Protein AF-A0A843G6F8-F1 (afdb_monomer)

pLDDT: mean 93.0, std 8.82, range [60.5, 98.62]

Sequence (111 aa):
VRRTAIDDIGLLDDTFFMYGEDIDWCYRIKQAGWRIVYFGEAEIIHYKGASSEDKKTKKRNPKLIYEFYRAMYIFYRKHYTKKYNVLVNIAVYIGIAVLLVFNLIRNALRS

Secondary structure (DSSP, 8-state):
--HHHHHHH-S--TT-SSSSHHHHHHHHHHHTTPPP---TTS-----TTTTTS-TTT-PPPHHHHHHHHHHHHHHHHHHTTTTS-HHHHHHHHHHHHHHHHHHHHHHHT--

Structure (mmCIF, N/CA/C/O backbone):
data_AF-A0A843G6F8-F1
#
_entry.id   AF-A0A843G6F8-F1
#
loop_
_atom_site.group_PDB
_atom_site.id
_atom_site.type_symbol
_atom_si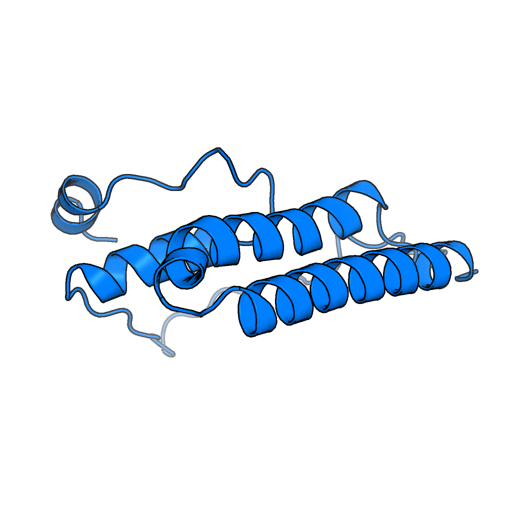te.label_atom_id
_atom_site.label_alt_id
_atom_site.label_comp_id
_atom_site.label_asym_id
_atom_site.lab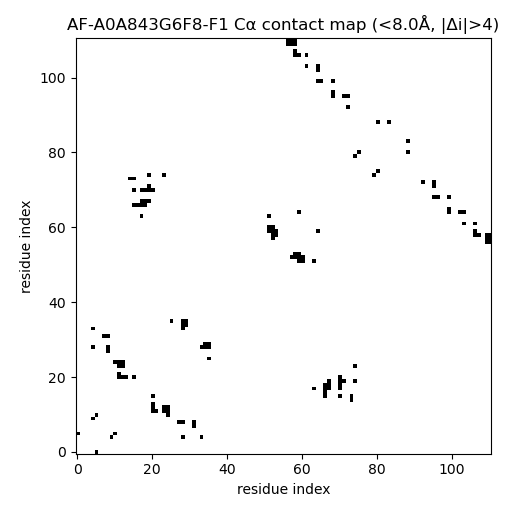el_entity_id
_atom_site.label_seq_id
_atom_site.pdbx_PDB_ins_code
_atom_site.Cartn_x
_atom_site.Cartn_y
_atom_site.Cartn_z
_atom_site.occupancy
_atom_site.B_iso_or_equiv
_atom_site.auth_seq_id
_atom_site.auth_comp_id
_atom_site.auth_asym_id
_atom_site.auth_atom_id
_atom_site.pdbx_PDB_model_num
ATOM 1 N N . VAL A 1 1 ? -5.380 -12.256 14.262 1.00 89.44 1 VAL A N 1
ATOM 2 C CA . VAL A 1 1 ? -6.238 -11.067 14.514 1.00 89.44 1 VAL A CA 1
ATOM 3 C C . VAL A 1 1 ? -7.498 -11.522 15.240 1.00 89.44 1 VAL A C 1
ATOM 5 O O . VAL A 1 1 ? -7.932 -12.640 14.988 1.00 89.44 1 VAL A O 1
ATOM 8 N N . ARG A 1 2 ? -8.038 -10.736 16.186 1.00 95.25 2 ARG A N 1
ATOM 9 C CA . ARG A 1 2 ? -9.270 -11.104 16.917 1.00 95.25 2 ARG A CA 1
ATOM 10 C C . ARG A 1 2 ? -10.460 -11.146 15.957 1.00 95.25 2 ARG A C 1
ATOM 12 O O . ARG A 1 2 ? -10.564 -10.261 15.118 1.00 95.25 2 ARG A O 1
ATOM 19 N N . ARG A 1 3 ? -11.370 -12.112 16.126 1.00 96.81 3 ARG A N 1
ATOM 20 C CA . ARG A 1 3 ? -12.594 -12.220 15.309 1.00 96.81 3 ARG A CA 1
ATOM 21 C C . ARG A 1 3 ? -13.419 -10.932 15.340 1.00 96.81 3 ARG A C 1
ATOM 23 O O . ARG A 1 3 ? -13.748 -10.420 14.288 1.00 96.81 3 ARG A O 1
ATOM 30 N N . THR A 1 4 ? -13.610 -10.345 16.519 1.00 97.75 4 THR A N 1
ATOM 31 C CA . THR A 1 4 ? -14.349 -9.082 16.682 1.00 97.75 4 THR A CA 1
ATOM 32 C C . THR A 1 4 ? -13.761 -7.915 15.889 1.00 97.75 4 THR A C 1
ATOM 34 O O . THR A 1 4 ? -14.510 -7.081 15.405 1.00 97.75 4 THR A O 1
ATOM 37 N N . ALA A 1 5 ? -12.437 -7.864 15.709 1.00 97.38 5 ALA A N 1
ATOM 38 C CA . ALA A 1 5 ? -11.814 -6.855 14.856 1.00 97.38 5 ALA A CA 1
ATOM 39 C C . ALA A 1 5 ? -12.082 -7.130 13.368 1.00 97.38 5 ALA A C 1
ATOM 41 O O . ALA A 1 5 ? -12.259 -6.196 12.598 1.00 97.38 5 ALA A O 1
ATOM 42 N N . ILE A 1 6 ? -12.128 -8.403 12.960 1.00 97.62 6 ILE A N 1
ATOM 43 C CA . ILE A 1 6 ? -12.472 -8.796 11.586 1.00 97.62 6 ILE A CA 1
ATOM 44 C C . ILE A 1 6 ? -13.939 -8.476 11.288 1.00 97.62 6 ILE A C 1
ATOM 46 O O . ILE A 1 6 ? -14.228 -7.965 10.214 1.00 97.62 6 ILE A O 1
ATOM 50 N N . ASP A 1 7 ? -14.842 -8.745 12.229 1.00 97.81 7 ASP A N 1
ATOM 51 C CA . ASP A 1 7 ? -16.272 -8.456 12.078 1.00 97.81 7 ASP A CA 1
ATOM 52 C C . ASP A 1 7 ? -16.535 -6.941 11.955 1.00 97.81 7 ASP A C 1
ATOM 54 O O . ASP A 1 7 ? -17.430 -6.529 11.224 1.00 97.81 7 ASP A O 1
ATOM 58 N N . ASP A 1 8 ? -15.727 -6.118 12.633 1.00 97.69 8 ASP A N 1
ATOM 59 C CA . ASP A 1 8 ? -15.801 -4.652 12.608 1.00 97.69 8 ASP A CA 1
ATOM 60 C C . ASP A 1 8 ? -15.255 -4.053 11.299 1.00 97.69 8 ASP A C 1
ATOM 62 O O . ASP A 1 8 ? -15.919 -3.262 10.631 1.00 97.69 8 ASP A O 1
ATOM 66 N N . ILE A 1 9 ? -14.047 -4.454 10.883 1.00 97.38 9 ILE A N 1
ATOM 67 C CA . ILE A 1 9 ? -13.366 -3.806 9.749 1.00 97.38 9 ILE A CA 1
ATOM 68 C C . ILE A 1 9 ? -13.432 -4.581 8.429 1.00 97.38 9 ILE A C 1
ATOM 70 O O . ILE A 1 9 ? -13.044 -4.036 7.394 1.00 97.38 9 ILE A O 1
ATOM 74 N N . GLY A 1 10 ? -13.887 -5.833 8.444 1.00 97.44 10 GLY A N 1
ATOM 75 C CA . GLY A 1 10 ? -13.891 -6.749 7.305 1.00 97.44 10 GLY A CA 1
ATOM 76 C C . GLY A 1 10 ? -12.536 -7.411 7.021 1.00 97.44 10 GLY A C 1
ATOM 77 O O . GLY A 1 10 ? -11.535 -7.197 7.711 1.00 97.44 10 GLY A O 1
ATOM 78 N N . LEU A 1 11 ? -12.496 -8.228 5.966 1.00 97.31 11 LEU A N 1
ATOM 79 C CA . LEU A 1 11 ? -11.295 -8.936 5.498 1.00 97.31 11 LEU A CA 1
ATOM 80 C C . LEU A 1 11 ? -10.371 -8.033 4.651 1.00 97.31 11 LEU A C 1
ATOM 82 O O . LEU A 1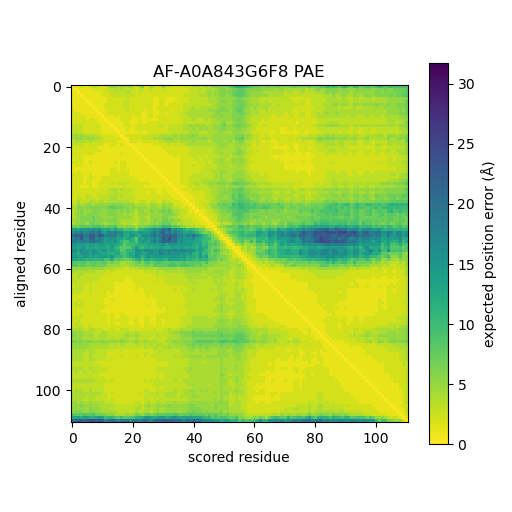 11 ? -10.577 -6.816 4.541 1.00 97.31 11 LEU A O 1
ATOM 86 N N . LEU A 1 12 ? -9.319 -8.635 4.083 1.00 97.50 12 LEU A N 1
ATOM 87 C CA . LEU A 1 12 ? -8.468 -8.015 3.063 1.00 97.50 12 LEU A CA 1
ATOM 88 C C . LEU A 1 12 ? -9.313 -7.581 1.855 1.00 97.50 12 LEU A C 1
ATOM 90 O O . LEU A 1 12 ? -10.292 -8.237 1.510 1.00 97.50 12 LEU A O 1
ATOM 94 N N . ASP A 1 13 ? -8.933 -6.461 1.245 1.00 97.12 13 ASP A N 1
ATOM 95 C CA . ASP A 1 13 ? -9.610 -5.894 0.075 1.00 97.12 13 ASP A CA 1
ATOM 96 C C . ASP A 1 13 ? -9.051 -6.534 -1.205 1.00 97.12 13 ASP A C 1
ATOM 98 O O . ASP A 1 13 ? -7.868 -6.387 -1.514 1.00 97.12 13 ASP A O 1
ATOM 102 N N . ASP A 1 14 ? -9.904 -7.241 -1.942 1.00 96.50 14 ASP A N 1
ATOM 103 C CA . ASP A 1 14 ? -9.576 -7.989 -3.161 1.00 96.50 14 ASP A CA 1
ATOM 104 C C . ASP A 1 14 ? -9.274 -7.092 -4.374 1.00 96.50 14 ASP A C 1
ATOM 106 O O . ASP A 1 14 ? -8.765 -7.560 -5.395 1.00 96.50 14 ASP A O 1
ATOM 110 N N . THR A 1 15 ? -9.482 -5.776 -4.253 1.00 96.88 15 THR A N 1
ATOM 111 C CA . THR A 1 15 ? -9.001 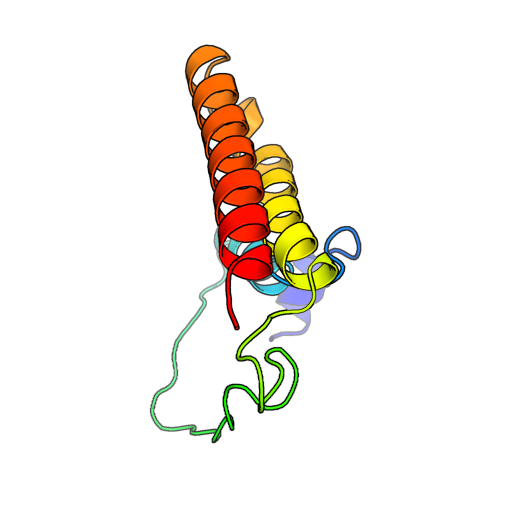-4.801 -5.240 1.00 96.88 15 THR A CA 1
ATOM 112 C C . THR A 1 15 ? -7.471 -4.851 -5.370 1.00 96.88 15 THR A C 1
ATOM 114 O O . THR A 1 15 ? -6.922 -4.571 -6.448 1.00 96.88 15 THR A O 1
ATOM 117 N N . PHE A 1 16 ? -6.772 -5.206 -4.288 1.00 96.56 16 PHE A N 1
ATOM 118 C CA . PHE A 1 16 ? -5.331 -5.435 -4.265 1.00 96.56 16 PHE A CA 1
ATOM 119 C C . PHE A 1 16 ? -5.043 -6.894 -4.643 1.00 96.56 16 PHE A C 1
ATOM 121 O O . PHE A 1 16 ? -5.376 -7.814 -3.905 1.00 96.56 16 PHE A O 1
ATOM 128 N N . PHE A 1 17 ? -4.406 -7.119 -5.797 1.00 92.06 17 PHE A N 1
ATOM 129 C CA . PHE A 1 17 ? -3.995 -8.469 -6.200 1.00 92.06 17 PHE A CA 1
ATOM 130 C C . PHE A 1 17 ? -2.772 -8.948 -5.405 1.00 92.06 17 PHE A C 1
ATOM 132 O O . PHE A 1 17 ? -2.716 -10.091 -4.962 1.00 92.06 17 PHE A O 1
ATOM 139 N N . MET A 1 18 ? -1.770 -8.079 -5.273 1.00 89.31 18 MET A N 1
ATOM 140 C CA . MET A 1 18 ? -0.553 -8.314 -4.506 1.00 89.31 18 MET A CA 1
ATOM 141 C C . MET A 1 18 ? 0.067 -6.965 -4.158 1.00 89.31 18 MET A C 1
ATOM 143 O O . MET A 1 18 ? 0.114 -6.082 -5.017 1.00 89.31 18 MET A O 1
ATOM 147 N N . TYR A 1 19 ? 0.615 -6.873 -2.948 1.00 91.88 19 TYR A N 1
ATOM 148 C CA . TYR A 1 19 ? 1.136 -5.658 -2.332 1.00 91.88 19 TYR A CA 1
ATOM 149 C C . TYR A 1 19 ? 0.024 -4.696 -1.896 1.00 91.88 19 TYR A C 1
ATOM 151 O O . TYR A 1 19 ? -0.881 -4.359 -2.655 1.00 91.88 19 TYR A O 1
ATOM 159 N N . GLY A 1 20 ? 0.142 -4.182 -0.671 1.00 96.50 20 GLY A N 1
ATOM 160 C CA . GLY A 1 20 ? -0.717 -3.124 -0.144 1.00 96.50 20 GLY A CA 1
ATOM 161 C C . GLY A 1 20 ? -2.038 -3.589 0.467 1.00 96.50 20 GLY A C 1
ATOM 162 O O . GLY A 1 20 ? -2.640 -2.801 1.193 1.00 96.50 20 GLY A O 1
ATOM 163 N N . GLU A 1 21 ? -2.464 -4.836 0.257 1.00 97.81 21 GLU A N 1
ATOM 164 C CA . GLU A 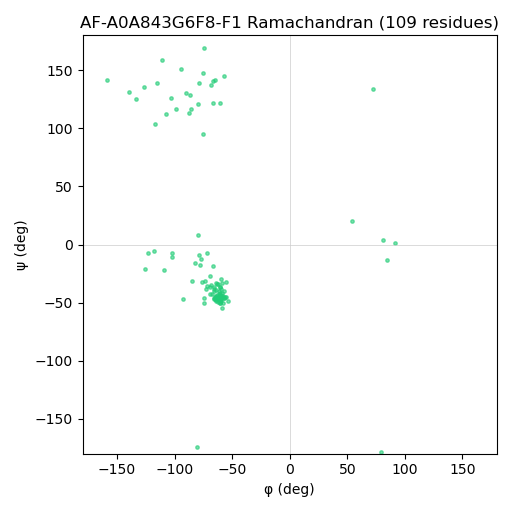1 21 ? -3.649 -5.420 0.896 1.00 97.81 21 GLU A CA 1
ATOM 165 C C . GLU A 1 21 ? -3.523 -5.441 2.425 1.00 97.81 21 GLU A C 1
ATOM 167 O O . GLU A 1 21 ? -4.452 -5.085 3.152 1.00 97.81 21 GLU A O 1
ATOM 172 N N . ASP A 1 22 ? -2.339 -5.797 2.917 1.00 96.62 22 ASP A N 1
ATOM 173 C CA . ASP A 1 22 ? -1.987 -5.858 4.331 1.00 96.62 22 ASP A CA 1
ATOM 174 C C . ASP A 1 22 ? -1.832 -4.456 4.935 1.00 96.62 22 ASP A C 1
ATOM 176 O O . ASP A 1 22 ? -2.278 -4.209 6.058 1.00 96.62 22 ASP A O 1
ATOM 180 N N . ILE A 1 23 ? -1.262 -3.519 4.173 1.00 97.25 23 ILE A N 1
ATOM 181 C CA . ILE A 1 23 ? -1.139 -2.105 4.542 1.00 97.25 23 ILE A CA 1
ATOM 182 C C . ILE A 1 23 ? -2.526 -1.465 4.666 1.00 97.25 23 ILE A C 1
ATOM 184 O O . ILE A 1 23 ? -2.797 -0.801 5.669 1.00 97.25 23 ILE A O 1
ATOM 188 N N . ASP A 1 24 ? -3.414 -1.675 3.688 1.00 98.44 24 ASP A N 1
ATOM 189 C CA . ASP A 1 24 ? -4.810 -1.220 3.728 1.00 98.44 24 ASP A CA 1
ATOM 190 C 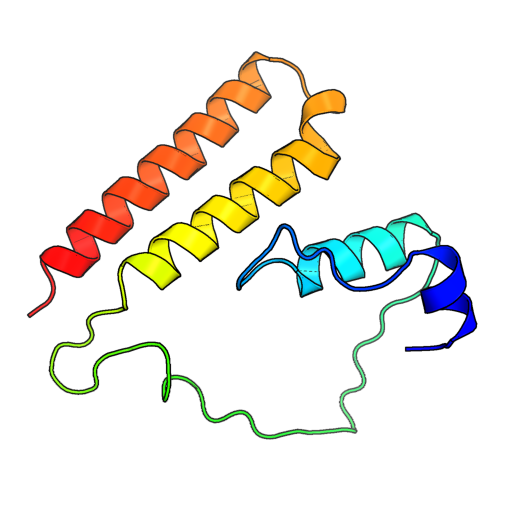C . ASP A 1 24 ? -5.540 -1.770 4.951 1.00 98.44 24 ASP A C 1
ATOM 192 O O . ASP A 1 24 ? -6.202 -1.023 5.676 1.00 98.44 24 ASP A O 1
ATOM 196 N N . TRP A 1 25 ? -5.383 -3.065 5.215 1.00 98.00 25 TRP A N 1
ATOM 197 C CA . TRP A 1 25 ? -6.035 -3.716 6.339 1.00 98.00 25 TRP A CA 1
ATOM 198 C C . TRP A 1 25 ? -5.516 -3.190 7.676 1.00 98.00 25 TRP A C 1
ATOM 200 O O . TRP A 1 25 ? -6.305 -2.781 8.523 1.00 98.00 25 TRP A O 1
ATOM 210 N N . CYS A 1 26 ? -4.196 -3.079 7.841 1.00 97.88 26 CYS A N 1
ATOM 211 C CA . CYS A 1 26 ? -3.587 -2.484 9.030 1.00 97.88 26 CYS A CA 1
ATOM 212 C C . CYS A 1 26 ? -4.008 -1.021 9.228 1.00 97.88 26 CYS A C 1
ATOM 214 O O . CYS A 1 26 ? -4.198 -0.574 10.362 1.00 97.88 26 CYS A O 1
ATOM 216 N N . TYR A 1 27 ? -4.165 -0.263 8.141 1.00 97.81 27 TYR A N 1
ATOM 217 C CA . TYR A 1 27 ? -4.672 1.101 8.201 1.00 97.81 27 TYR A CA 1
ATOM 218 C C . TYR A 1 27 ? -6.117 1.134 8.711 1.00 97.81 27 TYR A C 1
ATOM 220 O O . TYR A 1 27 ? -6.398 1.864 9.661 1.00 97.81 27 TYR A O 1
ATOM 228 N N . ARG A 1 28 ? -7.008 0.294 8.165 1.00 98.12 28 ARG A N 1
ATOM 229 C CA . ARG A 1 28 ? -8.402 0.164 8.630 1.00 98.12 28 ARG A CA 1
ATOM 230 C C . ARG A 1 28 ? -8.500 -0.285 10.089 1.00 98.12 28 ARG A C 1
ATOM 232 O O . ARG A 1 28 ? -9.238 0.333 10.848 1.00 98.12 28 ARG A O 1
ATOM 239 N N . ILE A 1 29 ? -7.699 -1.272 10.505 1.00 98.12 29 ILE A N 1
ATOM 240 C CA . ILE A 1 29 ? -7.590 -1.715 11.908 1.00 98.12 29 ILE A CA 1
ATOM 241 C C . ILE A 1 29 ? -7.274 -0.518 12.815 1.00 98.12 29 ILE A C 1
ATOM 243 O O . ILE A 1 29 ? -7.952 -0.301 13.816 1.00 98.12 29 ILE A O 1
ATOM 247 N N . LYS A 1 30 ? -6.276 0.298 12.446 1.00 97.69 30 LYS A N 1
ATOM 248 C CA . LYS A 1 30 ? -5.908 1.498 13.214 1.00 97.69 30 LYS A CA 1
ATOM 249 C C . LYS A 1 30 ? -7.003 2.567 13.211 1.00 97.69 30 LYS A C 1
ATOM 251 O O . LYS A 1 30 ? -7.219 3.191 14.244 1.00 97.69 30 LYS A O 1
ATOM 256 N N . GLN A 1 31 ? -7.677 2.795 12.082 1.00 97.50 31 GLN A N 1
ATOM 257 C CA . GLN A 1 31 ? -8.778 3.765 11.989 1.00 97.50 31 GLN A CA 1
ATOM 258 C C . GLN A 1 31 ? -9.965 3.383 12.884 1.00 97.50 31 GLN A C 1
ATOM 260 O O . GLN A 1 31 ? -10.582 4.264 13.471 1.00 97.50 31 GLN A O 1
ATOM 265 N N . ALA A 1 32 ? -10.227 2.087 13.054 1.00 97.56 32 ALA A N 1
ATOM 266 C CA . ALA A 1 32 ? -11.238 1.566 13.974 1.00 97.56 32 ALA A CA 1
ATOM 267 C C . ALA A 1 32 ? -10.776 1.521 15.451 1.00 97.56 32 ALA A C 1
ATOM 269 O O . ALA A 1 32 ? -11.456 0.969 16.309 1.00 97.56 32 ALA A O 1
ATOM 270 N N . GLY A 1 33 ? -9.612 2.097 15.779 1.00 97.75 33 GLY A N 1
ATOM 271 C CA . GLY A 1 33 ? -9.121 2.210 17.157 1.00 97.75 33 GLY A CA 1
ATOM 272 C C . GLY A 1 33 ? -8.444 0.952 17.711 1.00 97.75 33 GLY A C 1
ATOM 273 O O . GLY A 1 33 ? -8.013 0.938 18.867 1.00 97.75 33 GLY A O 1
ATOM 274 N N . TRP A 1 34 ? -8.285 -0.099 16.904 1.00 98.06 34 TRP A N 1
ATOM 275 C CA . TRP A 1 34 ? -7.572 -1.303 17.318 1.00 98.06 34 TRP A CA 1
ATOM 276 C C . TRP A 1 34 ? -6.055 -1.085 17.337 1.00 98.06 34 TRP A C 1
ATOM 278 O O . TRP A 1 34 ? -5.471 -0.363 16.524 1.00 98.06 34 TRP A O 1
ATOM 288 N N . ARG A 1 35 ? -5.379 -1.775 18.261 1.00 96.56 35 ARG A N 1
ATOM 289 C CA . ARG A 1 35 ? -3.918 -1.719 18.399 1.00 96.56 35 ARG A CA 1
ATOM 290 C C . ARG A 1 35 ? -3.249 -2.790 17.542 1.00 96.56 35 ARG A C 1
ATOM 292 O O . ARG A 1 35 ? -3.580 -3.968 17.643 1.00 96.56 35 ARG A O 1
ATOM 299 N N . ILE A 1 36 ? -2.250 -2.373 16.770 1.00 95.81 36 ILE A N 1
ATOM 300 C CA . ILE A 1 36 ? -1.314 -3.259 16.072 1.00 95.81 36 ILE A CA 1
ATOM 301 C C . ILE A 1 36 ? -0.009 -3.256 16.861 1.00 95.81 36 ILE A C 1
ATOM 303 O O . ILE A 1 36 ? 0.528 -2.186 17.147 1.00 95.81 36 ILE A O 1
ATOM 307 N N . VAL A 1 37 ? 0.476 -4.440 17.232 1.00 94.94 37 VAL A N 1
ATOM 308 C CA . VAL A 1 37 ? 1.644 -4.619 18.102 1.00 94.94 37 VAL A CA 1
ATOM 309 C C . VAL A 1 37 ? 2.640 -5.545 17.415 1.00 94.94 37 VAL A C 1
ATOM 311 O O . VAL A 1 37 ? 2.251 -6.574 16.868 1.00 94.94 37 VAL A O 1
ATOM 314 N N . TYR A 1 38 ? 3.915 -5.170 17.454 1.00 94.56 38 TYR A N 1
ATOM 315 C CA . TYR A 1 38 ? 5.026 -6.046 17.103 1.00 94.56 38 TYR A CA 1
ATOM 316 C C . TYR A 1 38 ? 5.439 -6.841 18.343 1.00 94.56 38 TYR A C 1
ATOM 318 O O . TYR A 1 38 ? 5.656 -6.250 19.401 1.00 94.56 38 TYR A O 1
ATOM 326 N N . PHE A 1 39 ? 5.532 -8.162 18.218 1.00 95.06 39 PHE A N 1
ATOM 327 C CA . PHE A 1 39 ? 5.920 -9.050 19.308 1.00 95.06 39 PHE A CA 1
ATOM 328 C C . PHE A 1 39 ? 7.230 -9.748 18.945 1.00 95.06 39 PHE A C 1
ATOM 330 O O . PHE A 1 39 ? 7.237 -10.645 18.110 1.00 95.06 39 PHE A O 1
ATOM 337 N N . GLY A 1 40 ? 8.331 -9.287 19.541 1.00 94.00 40 GLY A N 1
ATOM 338 C CA . GLY A 1 40 ? 9.684 -9.705 19.162 1.00 94.00 40 GLY A CA 1
ATOM 339 C C . GLY A 1 40 ? 10.108 -11.085 19.662 1.00 94.00 40 GLY A C 1
ATOM 340 O O . GLY A 1 40 ? 11.111 -11.589 19.186 1.00 94.00 40 GLY A O 1
ATOM 341 N N . GLU A 1 41 ? 9.373 -11.700 20.592 1.00 95.94 41 GLU A N 1
ATOM 342 C CA . GLU A 1 41 ? 9.699 -13.046 21.095 1.00 95.94 41 GLU A CA 1
ATOM 343 C C . GLU A 1 41 ? 9.177 -14.162 20.173 1.00 95.94 41 GLU A C 1
ATOM 345 O O . GLU A 1 41 ? 9.598 -15.310 20.289 1.00 95.94 41 GLU A O 1
ATOM 350 N N . ALA A 1 42 ? 8.255 -13.846 19.256 1.00 93.94 42 ALA A N 1
ATOM 351 C CA . ALA A 1 42 ? 7.814 -14.777 18.225 1.00 93.94 42 ALA A CA 1
ATOM 352 C C . ALA A 1 42 ? 8.545 -14.478 16.915 1.00 93.94 42 ALA A C 1
ATOM 354 O O . ALA A 1 42 ? 8.349 -13.426 16.306 1.00 93.94 42 ALA A O 1
ATOM 355 N N . GLU A 1 43 ? 9.342 -15.437 16.452 1.00 93.00 43 GLU A N 1
ATOM 356 C CA . GLU A 1 43 ? 10.140 -15.298 15.238 1.00 93.00 43 GLU A CA 1
ATOM 357 C C . GLU A 1 43 ? 9.692 -16.282 14.157 1.00 93.00 43 GLU A C 1
ATOM 359 O O . GLU A 1 43 ? 9.406 -17.452 14.414 1.00 93.00 43 GLU A O 1
ATOM 364 N N . ILE A 1 44 ? 9.644 -15.798 12.915 1.00 91.69 44 ILE A N 1
ATOM 365 C CA . ILE A 1 44 ? 9.392 -16.609 11.724 1.00 91.69 44 ILE A CA 1
ATOM 366 C C . ILE A 1 44 ? 10.428 -16.216 10.674 1.00 91.69 44 ILE A C 1
ATOM 368 O O . ILE A 1 44 ? 10.544 -15.046 10.305 1.00 91.69 44 ILE A O 1
ATOM 372 N N . ILE A 1 45 ? 11.174 -17.197 10.164 1.00 90.75 45 ILE A N 1
ATOM 373 C CA . ILE A 1 45 ? 12.185 -16.968 9.130 1.00 90.75 45 ILE A CA 1
ATOM 374 C C . ILE A 1 45 ? 11.498 -16.849 7.767 1.00 90.75 45 ILE A C 1
ATOM 376 O O . ILE A 1 45 ? 10.853 -17.784 7.295 1.00 90.75 45 ILE A O 1
ATOM 380 N N . HIS A 1 46 ? 11.685 -15.709 7.102 1.00 84.81 46 HIS A N 1
ATOM 381 C CA . HIS A 1 46 ? 11.232 -15.492 5.730 1.00 84.81 46 HIS A CA 1
ATOM 382 C C . HIS A 1 46 ? 12.422 -15.479 4.762 1.00 84.81 46 HIS A C 1
ATOM 384 O O . HIS A 1 46 ? 13.234 -14.552 4.748 1.00 84.81 46 HIS A O 1
ATOM 390 N N . TYR A 1 47 ? 12.503 -16.493 3.901 1.00 82.75 47 TYR A N 1
ATOM 391 C CA . TYR A 1 47 ? 13.513 -16.573 2.846 1.00 82.75 47 TYR A CA 1
ATOM 392 C C . TYR A 1 47 ? 13.187 -15.613 1.690 1.00 82.75 47 TYR A C 1
ATOM 394 O O . TYR A 1 47 ? 12.410 -15.919 0.784 1.00 82.75 47 TYR A O 1
ATOM 402 N N . LYS A 1 48 ? 13.785 -14.420 1.728 1.00 69.25 48 LYS A N 1
ATOM 403 C CA . LYS A 1 48 ? 13.539 -13.334 0.768 1.00 69.25 48 LYS A CA 1
ATOM 404 C C . LYS A 1 48 ? 14.027 -13.682 -0.649 1.00 69.25 48 LYS A C 1
ATOM 406 O O . LYS A 1 48 ? 15.119 -14.209 -0.829 1.00 69.25 48 LYS A O 1
ATOM 411 N N . GLY A 1 49 ? 13.251 -13.295 -1.667 1.00 63.81 49 GLY A N 1
ATOM 412 C CA . GLY A 1 49 ? 13.711 -13.238 -3.065 1.00 63.81 49 GLY A CA 1
ATOM 413 C C . GLY A 1 49 ? 13.487 -14.492 -3.916 1.00 63.81 49 GLY A C 1
ATOM 414 O O . GLY A 1 49 ? 13.835 -14.479 -5.091 1.00 63.81 49 GLY A O 1
ATOM 415 N N . ALA A 1 50 ? 12.869 -15.550 -3.383 1.00 60.50 50 ALA A N 1
ATOM 416 C CA . ALA A 1 50 ? 12.646 -16.785 -4.142 1.00 60.50 50 ALA A CA 1
ATOM 417 C C . ALA A 1 50 ? 11.609 -16.654 -5.279 1.00 60.50 50 ALA A C 1
ATOM 419 O O . ALA A 1 50 ? 11.689 -17.391 -6.257 1.00 60.50 50 ALA A O 1
ATOM 420 N N . SER A 1 51 ? 10.651 -15.729 -5.160 1.00 64.81 51 SER A N 1
ATOM 421 C CA . SER A 1 51 ? 9.447 -15.670 -6.008 1.00 64.81 51 SER A CA 1
ATOM 422 C C . SER A 1 51 ? 9.303 -14.396 -6.849 1.00 64.81 51 SER A C 1
ATOM 424 O O . SER A 1 51 ? 8.371 -14.287 -7.640 1.00 64.81 51 SER A O 1
ATOM 426 N N . SER A 1 52 ? 10.181 -13.403 -6.675 1.00 66.69 52 SER A N 1
ATOM 427 C CA . SER A 1 52 ? 9.989 -12.051 -7.240 1.00 66.69 52 SER A CA 1
ATOM 428 C C . SER A 1 52 ? 11.121 -11.563 -8.145 1.00 66.69 52 SER A C 1
ATOM 430 O O . SER A 1 52 ? 10.997 -10.489 -8.740 1.00 66.69 52 SER A O 1
ATOM 432 N N . GLU A 1 53 ? 12.218 -12.312 -8.232 1.00 73.50 53 GLU A N 1
ATOM 433 C CA . GLU A 1 53 ? 13.405 -11.942 -8.996 1.00 73.50 53 GLU A CA 1
ATOM 434 C C . GLU A 1 53 ? 13.956 -13.170 -9.723 1.00 73.50 53 GLU A C 1
ATOM 436 O O . GLU A 1 53 ? 14.116 -14.242 -9.139 1.00 73.50 53 GLU A O 1
ATOM 441 N N . ASP A 1 54 ? 14.229 -13.010 -11.013 1.00 74.56 54 ASP A N 1
ATOM 442 C CA . ASP A 1 54 ? 14.939 -14.002 -11.800 1.00 74.56 54 ASP A CA 1
ATOM 443 C C . ASP A 1 54 ? 16.384 -14.102 -11.296 1.00 74.56 54 ASP A C 1
ATOM 445 O O . ASP A 1 54 ? 17.128 -13.121 -11.289 1.00 74.56 54 ASP A O 1
ATOM 449 N N . LYS A 1 55 ? 16.796 -15.298 -10.871 1.00 72.19 55 LYS A N 1
ATOM 450 C CA . LYS A 1 55 ? 18.106 -15.506 -10.236 1.00 72.19 55 LYS A CA 1
ATOM 451 C C . LYS A 1 55 ? 19.293 -15.287 -11.181 1.00 72.19 55 LYS A C 1
ATOM 453 O O . LYS A 1 55 ? 20.407 -15.122 -10.692 1.00 72.19 55 LYS A O 1
ATOM 458 N N . LYS A 1 56 ? 19.081 -15.313 -12.502 1.00 73.44 56 LYS A N 1
ATOM 459 C CA . LYS A 1 56 ? 20.141 -15.154 -13.509 1.00 73.44 56 LYS A CA 1
ATOM 460 C C . LYS A 1 56 ? 20.291 -13.696 -13.935 1.00 73.44 56 LYS A C 1
ATOM 462 O O . LYS A 1 56 ? 21.401 -13.187 -13.956 1.00 73.44 56 LYS A O 1
ATOM 467 N N . THR A 1 57 ? 19.176 -13.039 -14.232 1.00 77.19 57 THR A N 1
ATOM 468 C CA . THR A 1 57 ? 19.129 -11.688 -14.821 1.00 77.19 57 THR A CA 1
ATOM 469 C C . THR A 1 57 ? 18.807 -10.590 -13.808 1.00 77.19 57 THR A C 1
ATOM 471 O O . THR A 1 57 ? 18.793 -9.403 -14.135 1.00 77.19 57 THR A O 1
ATOM 474 N N . LYS A 1 58 ? 18.457 -10.966 -12.568 1.00 79.06 58 LYS A N 1
ATOM 475 C CA . LYS A 1 58 ? 17.968 -10.058 -11.514 1.00 79.06 58 LYS A CA 1
ATOM 476 C C . LYS A 1 58 ? 16.759 -9.210 -11.943 1.00 79.06 58 LYS A C 1
ATOM 478 O O . LYS A 1 58 ? 16.464 -8.150 -11.365 1.00 79.06 58 LYS A O 1
ATOM 483 N N . LYS A 1 59 ? 16.048 -9.658 -12.985 1.00 84.25 59 LYS A N 1
ATOM 484 C CA . LYS A 1 59 ? 14.824 -9.031 -13.484 1.00 84.25 59 LYS A CA 1
ATOM 485 C C . LYS A 1 59 ? 13.657 -9.418 -12.602 1.00 84.25 59 LYS A C 1
ATOM 487 O O . LYS A 1 59 ? 13.493 -10.567 -12.207 1.00 84.25 59 LYS A O 1
ATOM 492 N N . ARG A 1 60 ? 12.804 -8.446 -12.323 1.00 85.50 60 ARG A N 1
ATOM 493 C CA . ARG A 1 60 ? 11.525 -8.666 -11.653 1.00 85.50 60 ARG A CA 1
ATOM 494 C C . ARG A 1 60 ? 10.446 -8.828 -12.713 1.00 85.50 60 ARG A C 1
ATOM 496 O O . ARG A 1 60 ? 10.538 -8.238 -13.791 1.00 85.50 60 ARG A O 1
ATOM 503 N N . ASN A 1 61 ? 9.405 -9.591 -12.400 1.00 90.25 61 ASN A N 1
ATOM 504 C CA . ASN A 1 61 ? 8.234 -9.684 -13.266 1.00 90.25 61 ASN A CA 1
ATOM 505 C C . ASN A 1 61 ? 7.592 -8.281 -13.408 1.00 90.25 61 ASN A C 1
ATOM 507 O O . ASN A 1 61 ? 7.202 -7.704 -12.387 1.00 90.25 61 ASN A O 1
A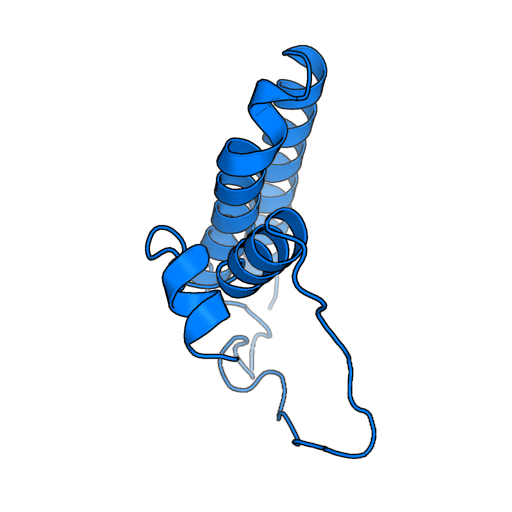TOM 511 N N . PRO A 1 62 ? 7.454 -7.722 -14.629 1.00 92.75 62 PRO A N 1
ATOM 512 C CA . PRO A 1 62 ? 6.849 -6.406 -14.843 1.00 92.75 62 PRO A CA 1
ATOM 513 C C . PRO A 1 62 ? 5.439 -6.273 -14.261 1.00 92.75 62 PRO A C 1
ATOM 515 O O . PRO A 1 62 ? 5.093 -5.202 -13.768 1.00 92.75 62 PRO A O 1
ATOM 518 N N . LYS A 1 63 ? 4.654 -7.362 -14.231 1.00 93.31 63 LYS A N 1
ATOM 519 C CA . LYS A 1 63 ? 3.334 -7.385 -13.586 1.00 93.31 63 LYS A CA 1
ATOM 520 C C . LYS A 1 63 ? 3.438 -7.091 -12.090 1.00 93.31 63 LYS A C 1
ATOM 522 O O . LYS A 1 63 ? 2.657 -6.305 -11.579 1.00 93.31 63 LYS A O 1
ATOM 527 N N . LEU A 1 64 ? 4.423 -7.660 -11.393 1.00 93.25 64 LEU A N 1
ATOM 528 C CA . LEU A 1 64 ? 4.624 -7.398 -9.962 1.00 93.25 64 LEU A CA 1
ATOM 529 C C . LEU A 1 64 ? 5.078 -5.957 -9.701 1.00 93.25 64 LEU A C 1
ATOM 531 O O . LEU A 1 64 ? 4.672 -5.359 -8.709 1.00 93.25 64 LEU A O 1
ATOM 535 N N . ILE A 1 65 ? 5.887 -5.382 -10.599 1.00 94.81 65 ILE A N 1
ATOM 536 C CA . ILE A 1 65 ? 6.237 -3.956 -10.536 1.00 94.81 65 ILE A CA 1
ATOM 537 C C . ILE A 1 65 ? 4.966 -3.115 -10.690 1.00 94.81 65 ILE A C 1
ATOM 539 O O . ILE A 1 65 ? 4.722 -2.233 -9.874 1.00 94.81 65 ILE A O 1
ATOM 543 N N . TYR A 1 66 ? 4.146 -3.404 -11.701 1.00 96.88 66 TYR A N 1
ATOM 544 C CA . TYR A 1 66 ? 2.886 -2.706 -11.930 1.00 96.88 66 TYR A CA 1
ATOM 545 C C . TYR A 1 66 ? 1.938 -2.796 -10.727 1.00 96.88 66 TYR A C 1
ATOM 547 O O . TYR A 1 66 ? 1.478 -1.759 -10.255 1.00 96.88 66 TYR A O 1
ATOM 555 N N . GLU A 1 67 ? 1.698 -3.995 -10.188 1.00 96.69 67 GLU A N 1
ATOM 556 C CA . GLU A 1 67 ? 0.789 -4.190 -9.049 1.00 96.69 67 GLU A CA 1
ATOM 557 C C . GLU A 1 67 ? 1.269 -3.457 -7.792 1.00 96.69 67 GLU A C 1
ATOM 559 O O . GLU A 1 67 ? 0.452 -2.873 -7.088 1.00 96.69 67 GLU A O 1
ATOM 564 N N . PHE A 1 68 ? 2.584 -3.355 -7.565 1.00 96.12 68 PHE A N 1
ATOM 565 C CA . PHE A 1 68 ? 3.131 -2.554 -6.466 1.00 96.12 68 PHE A CA 1
ATOM 566 C C . PHE A 1 68 ? 2.731 -1.070 -6.566 1.00 96.12 68 PHE A C 1
ATOM 568 O O . PHE A 1 68 ? 2.277 -0.473 -5.591 1.00 96.12 68 PHE A O 1
ATOM 575 N N . TYR A 1 69 ? 2.849 -0.461 -7.750 1.00 98.19 69 TYR A N 1
ATOM 576 C CA . TYR A 1 69 ? 2.458 0.942 -7.949 1.00 98.19 69 TYR A CA 1
ATOM 577 C C . TYR A 1 69 ? 0.939 1.126 -8.045 1.00 98.19 69 TYR A C 1
ATOM 579 O O . TYR A 1 69 ? 0.408 2.136 -7.576 1.00 98.19 69 TYR A O 1
ATOM 587 N N . ARG A 1 70 ? 0.218 0.139 -8.587 1.00 98.12 70 ARG A N 1
ATOM 588 C CA . ARG A 1 70 ? -1.248 0.100 -8.570 1.00 98.12 70 ARG A CA 1
ATOM 589 C C . ARG A 1 70 ? -1.774 0.055 -7.134 1.00 98.12 70 ARG A C 1
ATOM 591 O O . ARG A 1 70 ? -2.717 0.777 -6.826 1.00 98.12 70 ARG A O 1
ATOM 598 N N . ALA A 1 71 ? -1.134 -0.696 -6.240 1.00 98.25 71 ALA A N 1
ATOM 599 C CA . ALA A 1 71 ? -1.466 -0.716 -4.820 1.00 98.25 71 ALA A CA 1
ATOM 600 C C . ALA A 1 71 ? -1.299 0.665 -4.168 1.00 98.25 71 ALA A C 1
ATOM 602 O O . ALA A 1 71 ? -2.206 1.132 -3.478 1.00 98.25 71 ALA A O 1
ATOM 603 N N . MET A 1 72 ? -0.196 1.373 -4.449 1.00 98.31 72 MET A N 1
ATOM 604 C CA . MET A 1 72 ? -0.004 2.753 -3.976 1.00 98.31 72 MET A CA 1
ATOM 605 C C . MET A 1 72 ? -1.125 3.680 -4.464 1.00 98.31 72 MET A C 1
ATOM 607 O O . MET A 1 72 ? -1.667 4.463 -3.682 1.00 98.31 72 MET A O 1
ATOM 611 N N . TYR A 1 73 ? -1.503 3.562 -5.742 1.00 98.44 73 TYR A N 1
ATOM 612 C CA . TYR A 1 73 ? -2.609 4.319 -6.324 1.00 98.44 73 TYR A CA 1
ATOM 613 C C . TYR A 1 73 ? -3.940 4.019 -5.620 1.00 98.44 73 TYR A C 1
ATOM 615 O O . TYR A 1 73 ? -4.628 4.949 -5.198 1.00 98.44 73 TYR A O 1
ATOM 623 N N . ILE A 1 74 ? -4.298 2.740 -5.455 1.00 98.31 74 ILE A N 1
ATOM 624 C CA . ILE A 1 74 ? -5.552 2.327 -4.806 1.00 98.31 74 ILE A CA 1
ATOM 625 C C . ILE A 1 74 ? -5.597 2.839 -3.368 1.00 98.31 74 ILE A C 1
ATOM 627 O O . ILE A 1 74 ? -6.588 3.457 -2.980 1.00 98.31 74 ILE A O 1
ATOM 631 N N . PHE A 1 75 ? -4.525 2.632 -2.602 1.00 98.56 75 PHE A N 1
ATOM 632 C CA . PHE A 1 75 ? -4.444 3.047 -1.205 1.00 98.56 75 PHE A CA 1
ATOM 633 C C . PHE A 1 75 ? -4.598 4.566 -1.057 1.00 98.56 75 PHE A C 1
ATOM 635 O O . PHE A 1 75 ? -5.413 5.038 -0.261 1.00 98.56 75 PHE A O 1
ATOM 642 N N . TYR A 1 76 ? -3.876 5.351 -1.865 1.00 98.44 76 TYR A N 1
ATOM 643 C CA . TYR A 1 76 ? -3.988 6.809 -1.834 1.00 98.44 76 TYR A CA 1
ATOM 644 C C . TYR A 1 76 ? -5.388 7.288 -2.233 1.00 98.44 76 TYR A C 1
ATOM 646 O O . TYR A 1 76 ? -5.977 8.150 -1.570 1.00 98.44 76 TYR A O 1
ATOM 654 N N . ARG A 1 77 ? -5.956 6.694 -3.289 1.00 97.94 77 ARG A N 1
ATOM 655 C CA . ARG A 1 77 ? -7.314 6.993 -3.748 1.00 97.94 77 ARG A CA 1
ATOM 656 C C . ARG A 1 77 ? -8.350 6.733 -2.657 1.00 97.94 77 ARG A C 1
ATOM 658 O O . ARG A 1 77 ? -9.231 7.561 -2.440 1.00 97.94 77 ARG A O 1
ATOM 665 N N . LYS 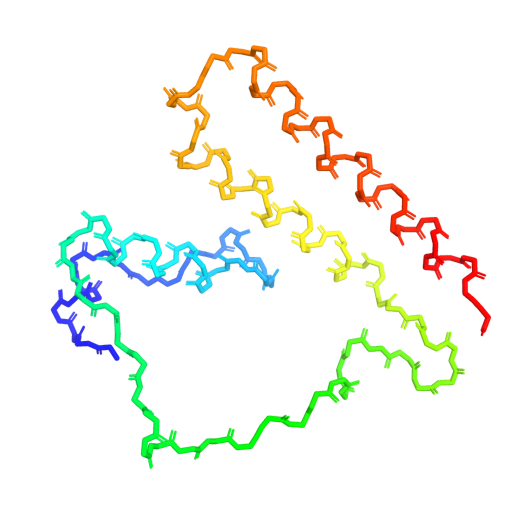A 1 78 ? -8.223 5.599 -1.966 1.00 97.62 78 LYS A N 1
ATOM 666 C CA . LYS A 1 78 ? -9.154 5.138 -0.933 1.00 97.62 78 LYS A CA 1
ATOM 667 C C . LYS A 1 78 ? -9.103 5.997 0.333 1.00 97.62 78 LYS A C 1
ATOM 669 O O . LYS A 1 78 ? -10.157 6.347 0.853 1.00 97.62 78 LYS A O 1
ATOM 674 N N . HIS A 1 79 ? -7.909 6.380 0.792 1.00 97.62 79 HIS A N 1
ATOM 675 C CA . HIS A 1 79 ? -7.735 6.977 2.128 1.00 97.62 79 HIS A CA 1
ATOM 676 C C . HIS A 1 79 ? -7.390 8.469 2.139 1.00 97.62 79 HIS A C 1
ATOM 678 O O . HIS A 1 79 ? -7.628 9.144 3.138 1.00 97.62 79 HIS A O 1
ATOM 684 N N . TYR A 1 80 ? -6.838 9.014 1.051 1.00 97.38 80 TYR A N 1
ATOM 685 C CA . TYR A 1 80 ? -6.214 10.344 1.077 1.00 97.38 80 TYR A CA 1
ATOM 686 C C . TYR A 1 80 ? -6.737 11.332 0.033 1.00 97.38 80 TYR A C 1
ATOM 688 O O . TYR A 1 80 ? -6.645 12.536 0.264 1.00 97.38 80 TYR A O 1
ATOM 696 N N . THR A 1 81 ? -7.360 10.881 -1.060 1.00 96.31 81 THR A N 1
ATOM 697 C CA . THR A 1 81 ? -7.839 11.799 -2.119 1.00 96.31 81 THR A CA 1
ATOM 698 C C . THR A 1 81 ? -8.865 12.815 -1.625 1.00 96.31 81 THR A C 1
ATOM 700 O O . THR A 1 81 ? -8.840 13.964 -2.052 1.00 96.31 81 THR A O 1
ATOM 703 N N . LYS A 1 82 ? -9.748 12.422 -0.697 1.00 95.94 82 LYS A N 1
ATOM 704 C CA . LYS A 1 82 ? -10.730 13.339 -0.089 1.00 95.94 82 LYS A CA 1
ATOM 705 C C . LYS A 1 82 ? -10.126 14.239 0.994 1.00 95.94 82 LYS A C 1
ATOM 707 O O . LYS A 1 82 ? -10.744 15.225 1.375 1.00 95.94 82 LYS A O 1
ATOM 712 N N . LYS A 1 83 ? -8.946 13.885 1.513 1.00 96.06 83 LYS A N 1
ATOM 713 C CA . LYS A 1 83 ? -8.262 14.613 2.589 1.00 96.06 83 LYS A CA 1
ATOM 714 C C . LYS A 1 83 ? -7.420 15.771 2.054 1.00 96.06 83 LYS A C 1
ATOM 716 O O . LYS A 1 83 ? -7.251 16.768 2.748 1.00 96.06 83 LYS A O 1
ATOM 721 N N . TYR A 1 84 ? -6.873 15.628 0.850 1.00 96.50 84 TYR A N 1
ATOM 722 C CA . TYR A 1 84 ? -5.987 16.614 0.241 1.00 96.50 84 TYR A CA 1
ATOM 723 C C . TYR A 1 84 ? -6.630 17.321 -0.952 1.00 96.50 84 TYR A C 1
ATOM 725 O O . TYR A 1 84 ? -7.574 16.829 -1.567 1.00 96.50 84 TYR A O 1
ATOM 733 N N . ASN A 1 85 ? -6.098 18.499 -1.281 1.00 96.81 85 ASN A N 1
ATOM 734 C CA . ASN A 1 85 ? -6.550 19.274 -2.430 1.00 96.81 85 ASN A CA 1
ATOM 735 C C . ASN A 1 85 ? -6.062 18.672 -3.761 1.00 96.81 85 AS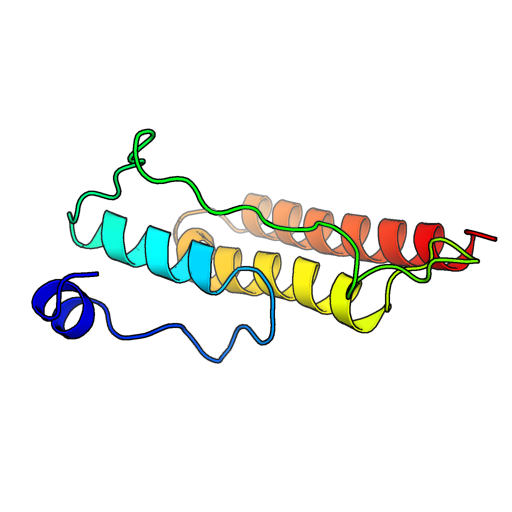N A C 1
ATOM 737 O O . ASN A 1 85 ? -5.191 17.801 -3.812 1.00 96.81 85 ASN A O 1
ATOM 741 N N . VAL A 1 86 ? -6.618 19.186 -4.858 1.00 96.94 86 VAL A N 1
ATOM 742 C CA . VAL A 1 86 ? -6.359 18.693 -6.216 1.00 96.94 86 VAL A CA 1
ATOM 743 C C . VAL A 1 86 ? -4.878 18.774 -6.604 1.00 96.94 86 VAL A C 1
ATOM 745 O O . VAL A 1 86 ? -4.380 17.842 -7.224 1.00 96.94 86 VAL A O 1
ATOM 748 N N . LEU A 1 87 ? -4.151 19.824 -6.206 1.00 97.94 87 LEU A N 1
ATOM 749 C CA . LEU A 1 87 ? -2.731 19.978 -6.552 1.00 97.94 87 LEU A CA 1
ATOM 750 C C . LEU A 1 87 ? -1.871 18.887 -5.911 1.00 97.94 87 LEU A C 1
ATOM 752 O O . LEU A 1 87 ? -1.042 18.275 -6.583 1.00 97.94 87 LEU A O 1
ATOM 756 N N . VAL A 1 88 ? -2.107 18.603 -4.629 1.00 98.00 88 VAL A N 1
ATOM 757 C CA . VAL A 1 88 ? -1.412 17.524 -3.915 1.00 98.00 88 VAL A CA 1
ATOM 758 C C . VAL A 1 88 ? -1.770 16.170 -4.524 1.00 98.00 88 VAL A C 1
ATOM 760 O O . VAL A 1 88 ? -0.877 15.367 -4.785 1.00 98.00 88 VAL A O 1
ATOM 763 N N . ASN A 1 89 ? -3.053 15.933 -4.815 1.00 98.00 89 ASN A N 1
ATOM 764 C CA . ASN A 1 89 ? -3.499 14.693 -5.449 1.00 98.00 89 ASN A CA 1
ATOM 765 C C . ASN A 1 89 ? -2.812 14.480 -6.812 1.00 98.00 89 ASN A C 1
ATOM 767 O O . ASN A 1 89 ? -2.296 13.395 -7.075 1.00 98.00 89 ASN A O 1
ATOM 771 N N . ILE A 1 90 ? -2.750 15.518 -7.656 1.00 98.25 90 ILE A N 1
ATOM 772 C CA . ILE A 1 90 ? -2.058 15.475 -8.953 1.00 98.25 90 ILE A CA 1
ATOM 773 C C . ILE A 1 90 ? -0.574 15.160 -8.761 1.00 98.25 90 ILE A C 1
ATOM 775 O O . ILE A 1 90 ? -0.058 14.258 -9.419 1.00 98.25 90 ILE A O 1
ATOM 779 N N . ALA A 1 91 ? 0.106 15.850 -7.842 1.00 98.44 91 ALA A N 1
ATOM 780 C CA . ALA A 1 91 ? 1.524 15.622 -7.580 1.00 98.44 91 ALA A CA 1
ATOM 781 C C . ALA A 1 91 ? 1.804 14.170 -7.154 1.00 98.44 91 ALA A C 1
ATOM 783 O O . ALA A 1 91 ? 2.749 13.554 -7.648 1.00 98.44 91 ALA A O 1
ATOM 784 N N . VAL A 1 92 ? 0.957 13.592 -6.296 1.00 98.38 92 VAL A N 1
ATOM 785 C CA . VAL A 1 92 ? 1.086 12.191 -5.872 1.00 98.38 92 VAL A CA 1
ATOM 786 C C . VAL A 1 92 ? 0.861 11.231 -7.038 1.00 98.38 92 VAL A C 1
ATOM 788 O O . VAL A 1 92 ? 1.667 10.321 -7.234 1.00 98.38 92 VAL A O 1
ATOM 791 N N . TYR A 1 93 ? -0.185 11.430 -7.845 1.00 98.44 93 TYR A N 1
ATOM 792 C CA . TYR A 1 93 ? -0.454 10.558 -8.990 1.00 98.44 93 TYR A CA 1
ATOM 793 C C . TYR A 1 93 ? 0.645 10.624 -10.054 1.00 98.44 93 TYR A C 1
ATOM 795 O O . TYR A 1 93 ? 1.049 9.581 -10.571 1.00 98.44 93 TYR A O 1
ATOM 803 N N . ILE A 1 94 ? 1.188 11.815 -10.324 1.00 98.50 94 ILE A N 1
ATOM 804 C CA . ILE A 1 94 ? 2.359 11.979 -11.194 1.00 98.50 94 ILE A CA 1
ATOM 805 C C . ILE A 1 94 ? 3.565 11.256 -10.592 1.00 98.50 94 ILE A C 1
ATOM 807 O O . ILE A 1 94 ? 4.229 10.504 -11.299 1.00 98.50 94 ILE A O 1
ATOM 811 N N . GLY A 1 95 ? 3.827 11.418 -9.292 1.00 98.62 95 GLY A N 1
ATOM 812 C CA . GLY A 1 95 ? 4.928 10.738 -8.610 1.00 98.62 95 GLY A CA 1
ATOM 813 C C . GLY A 1 95 ? 4.850 9.214 -8.733 1.00 98.62 95 GLY A C 1
ATOM 814 O O . GLY A 1 95 ? 5.837 8.574 -9.095 1.00 98.62 95 GLY A O 1
ATOM 815 N N . ILE A 1 96 ? 3.666 8.630 -8.512 1.00 98.44 96 ILE A N 1
ATOM 816 C CA . ILE A 1 96 ? 3.427 7.188 -8.687 1.00 98.44 96 ILE A CA 1
ATOM 817 C C . ILE A 1 96 ? 3.693 6.769 -10.141 1.00 98.44 96 ILE A C 1
ATOM 819 O O . ILE A 1 96 ? 4.401 5.788 -10.371 1.00 98.44 96 ILE A O 1
ATOM 823 N N . ALA A 1 97 ? 3.171 7.514 -11.121 1.00 98.44 97 ALA A N 1
ATOM 824 C CA . ALA A 1 97 ? 3.345 7.203 -12.540 1.00 98.44 97 ALA A CA 1
ATOM 825 C C . ALA A 1 97 ? 4.815 7.288 -12.986 1.00 98.44 97 ALA A C 1
ATOM 827 O O . ALA A 1 97 ? 5.316 6.376 -13.644 1.00 98.44 97 ALA A O 1
ATOM 828 N N . VAL A 1 98 ? 5.530 8.343 -12.583 1.00 98.56 98 VAL A N 1
ATOM 829 C CA . VAL A 1 98 ? 6.956 8.534 -12.888 1.00 98.56 98 VAL A CA 1
ATOM 830 C C . VAL A 1 98 ? 7.790 7.401 -12.294 1.00 98.56 98 VAL A C 1
ATOM 832 O O . VAL A 1 98 ? 8.617 6.820 -12.996 1.00 98.56 98 VAL A O 1
ATOM 835 N N . LEU A 1 99 ? 7.554 7.034 -11.030 1.00 98.19 99 LEU A N 1
ATOM 836 C CA . LEU A 1 99 ? 8.281 5.942 -10.380 1.00 98.19 99 LEU A CA 1
ATOM 837 C C . LEU A 1 99 ? 7.987 4.583 -11.021 1.00 98.19 99 LEU A C 1
ATOM 839 O O . LEU A 1 99 ? 8.914 3.783 -11.179 1.00 98.19 99 LEU A O 1
ATOM 843 N N . LEU A 1 100 ? 6.739 4.328 -11.422 1.00 98.00 100 LEU A N 1
ATOM 844 C CA . LEU A 1 100 ? 6.364 3.126 -12.163 1.00 98.00 100 LEU A CA 1
ATOM 845 C C . LEU A 1 100 ? 7.142 3.033 -13.478 1.00 98.00 100 LEU A C 1
ATOM 847 O O . LEU A 1 100 ? 7.833 2.040 -13.708 1.00 98.00 100 LEU A O 1
ATOM 851 N N . VAL A 1 101 ? 7.074 4.075 -14.311 1.00 98.00 101 VAL A N 1
ATOM 852 C CA . VAL A 1 101 ? 7.752 4.111 -15.615 1.00 98.00 101 VAL A CA 1
ATOM 853 C C . VAL A 1 101 ? 9.262 3.968 -15.442 1.00 98.00 101 VAL A C 1
ATOM 855 O O . VAL A 1 101 ? 9.874 3.107 -16.074 1.00 98.00 101 VAL A O 1
ATOM 858 N N . PHE A 1 102 ? 9.861 4.733 -14.527 1.00 97.69 102 PHE A N 1
ATOM 859 C CA . PHE A 1 102 ? 11.289 4.648 -14.229 1.00 97.69 102 PHE A CA 1
ATOM 860 C C . PHE A 1 102 ? 11.708 3.231 -13.816 1.00 97.69 102 PHE A C 1
ATOM 862 O O . PHE A 1 102 ? 12.707 2.711 -14.313 1.00 97.69 102 PHE A O 1
ATOM 869 N N . ASN A 1 103 ? 10.945 2.569 -12.938 1.00 95.56 103 ASN A N 1
ATOM 870 C CA . ASN A 1 103 ? 11.291 1.224 -12.479 1.00 95.56 103 ASN A CA 1
ATOM 871 C C . ASN A 1 103 ? 11.047 0.145 -13.535 1.00 95.56 103 ASN A C 1
ATOM 873 O O . ASN A 1 103 ? 11.805 -0.824 -13.566 1.00 95.56 103 ASN A O 1
ATOM 877 N N . LEU A 1 104 ? 10.052 0.305 -14.410 1.00 95.75 104 LEU A N 1
ATOM 878 C CA . LEU A 1 104 ? 9.860 -0.579 -15.560 1.00 95.75 104 LEU A CA 1
ATOM 879 C C . LEU A 1 104 ? 11.026 -0.460 -16.547 1.00 95.75 104 LEU A C 1
ATOM 881 O O . LEU A 1 104 ? 11.597 -1.484 -16.921 1.00 95.75 104 LEU A O 1
ATOM 885 N N . ILE A 1 105 ? 11.439 0.765 -16.892 1.00 95.94 105 ILE A N 1
ATOM 886 C CA . ILE A 1 105 ? 12.599 1.015 -17.762 1.00 95.94 105 ILE A CA 1
ATOM 887 C C . ILE A 1 105 ? 13.864 0.445 -17.121 1.00 95.94 105 ILE A C 1
ATOM 889 O O . ILE A 1 105 ? 14.572 -0.347 -17.740 1.00 95.94 105 ILE A O 1
ATOM 893 N N . ARG A 1 106 ? 14.123 0.763 -15.847 1.00 93.56 106 ARG A N 1
ATOM 894 C CA . ARG A 1 106 ? 15.283 0.233 -15.119 1.00 93.56 106 ARG A CA 1
ATOM 895 C C . ARG A 1 106 ? 15.293 -1.293 -15.100 1.00 93.56 106 ARG A C 1
ATOM 897 O O . ARG A 1 106 ? 16.354 -1.889 -15.219 1.00 93.56 106 ARG A O 1
ATOM 904 N N . ASN A 1 107 ? 14.135 -1.931 -14.933 1.00 92.81 107 ASN A N 1
ATOM 905 C CA . ASN A 1 107 ? 14.020 -3.387 -14.944 1.00 92.81 107 ASN A CA 1
ATOM 906 C C . ASN A 1 107 ? 14.257 -3.986 -16.337 1.00 92.81 107 ASN A C 1
ATOM 908 O O . ASN A 1 107 ? 14.872 -5.043 -16.442 1.00 92.81 107 ASN A O 1
ATOM 912 N N . ALA A 1 108 ? 13.810 -3.308 -17.397 1.00 91.00 108 ALA A N 1
ATOM 913 C CA . ALA A 1 108 ? 14.065 -3.721 -18.774 1.00 91.00 108 ALA A CA 1
ATOM 914 C C . ALA A 1 108 ? 15.561 -3.649 -19.132 1.00 91.00 108 ALA A C 1
ATOM 916 O O . ALA A 1 108 ? 16.058 -4.541 -19.817 1.00 91.00 108 ALA A O 1
ATOM 917 N N . LEU A 1 109 ? 16.268 -2.637 -18.613 1.00 91.81 109 LEU A N 1
ATOM 918 C CA . LEU A 1 109 ? 17.701 -2.403 -18.831 1.00 91.81 109 LEU A CA 1
ATOM 919 C C . LEU A 1 109 ? 18.631 -3.289 -17.985 1.00 91.81 109 LEU A C 1
ATOM 921 O O . LEU A 1 109 ? 19.839 -3.274 -18.207 1.00 91.81 109 LEU A O 1
ATOM 925 N N . ARG A 1 110 ? 18.113 -4.049 -17.009 1.00 86.88 110 ARG A N 1
ATOM 926 C CA . ARG A 1 110 ? 18.927 -5.033 -16.274 1.00 86.88 110 ARG A CA 1
ATOM 927 C C . ARG A 1 110 ? 19.321 -6.175 -17.213 1.00 86.88 110 ARG A C 1
ATOM 929 O O . ARG A 1 110 ? 18.483 -6.647 -17.977 1.00 86.88 110 ARG A O 1
ATOM 936 N N . SER A 1 111 ? 20.570 -6.619 -17.141 1.00 65.12 111 SER A N 1
ATOM 937 C CA . SER A 1 111 ? 21.094 -7.823 -17.803 1.00 65.12 111 SER A CA 1
ATOM 938 C C . SER A 1 111 ? 21.433 -8.876 -16.767 1.00 65.12 111 SER A C 1
ATOM 940 O O . SER A 1 111 ? 22.174 -8.505 -15.825 1.00 65.12 111 SER A O 1
#

Foldseek 3Di:
DDPVLCVVQPAFDVLQVDAQSVVLSVVSSVVVVHDDDDDVVDDDDDDPDPQAADPPQRAGDLVVLVSNLVSVVVSCVVPPPVPDDPVVVVVSVVVSVVVSVVVSVVRVPTD

Nearest PDB structures (foldseek):
  3bj3-assembly1_C  TM=5.849E-01  e=8.374E+00  Perca flavescens
  5ile-assembly1_A  TM=6.117E-01  e=8.918E+00  Physeter macrocephalus

Solvent-accessible surface area (backbone atoms only — not comparable to full-atom values): 6763 Å² total; per-residue (Å²): 133,60,68,71,57,37,74,71,67,49,76,72,53,77,90,37,87,51,52,50,30,66,57,52,40,54,49,48,42,45,74,73,70,48,87,86,80,89,62,86,90,67,83,80,92,76,82,80,64,78,87,58,40,42,91,84,42,69,31,52,56,66,65,60,56,48,34,46,44,50,24,54,49,51,51,43,57,74,74,38,49,90,77,47,56,71,70,58,48,49,53,51,54,50,50,48,50,53,53,45,53,50,51,52,52,55,41,67,69,49,102

Radius of gyration: 17.21 Å; Cα contacts (8 Å, |Δi|>4): 78; chains: 1; bounding box: 37×37×40 Å

Mean predicted aligned error: 4.33 Å